Protein AF-A0A8T6V3P3-F1 (afdb_monomer)

Foldseek 3Di:
DDDPDPPFPWDWDKDWDDDPPDAIKIWIWIGDDPVLIDIDMDSDPVVVVVCVVVVVVVSVVVVVVVPDPVPPPPDD

Structure (mmCIF, N/CA/C/O backbone):
data_AF-A0A8T6V3P3-F1
#
_entry.id   AF-A0A8T6V3P3-F1
#
loop_
_atom_site.group_PDB
_atom_site.id
_atom_site.type_symbol
_atom_site.label_atom_id
_atom_site.label_alt_id
_atom_site.label_comp_id
_atom_site.label_asym_id
_atom_site.label_entity_id
_atom_site.label_seq_id
_atom_site.pdbx_PDB_ins_code
_atom_site.Cartn_x
_atom_site.Cartn_y
_atom_site.Cartn_z
_atom_site.occupancy
_atom_site.B_iso_or_equiv
_atom_site.auth_seq_id
_atom_site.auth_comp_id
_atom_site.auth_asym_id
_atom_site.auth_atom_id
_atom_site.pdbx_PDB_model_num
ATOM 1 N N . MET A 1 1 ? 29.638 0.689 -20.630 1.00 47.12 1 MET A N 1
ATOM 2 C CA . MET A 1 1 ? 28.287 0.474 -21.193 1.00 47.12 1 MET A CA 1
ATOM 3 C C . MET A 1 1 ? 27.804 -0.892 -20.745 1.00 47.12 1 MET A C 1
ATOM 5 O O . MET A 1 1 ? 28.642 -1.776 -20.654 1.00 47.12 1 MET A O 1
ATOM 9 N N . HIS A 1 2 ? 26.496 -1.006 -20.496 1.00 33.00 2 HIS A N 1
ATOM 10 C CA . HIS A 1 2 ? 25.751 -2.089 -19.831 1.00 33.00 2 HIS A CA 1
ATOM 11 C C . HIS A 1 2 ? 25.646 -1.951 -18.307 1.00 33.00 2 HIS A C 1
ATOM 13 O O . HIS A 1 2 ? 26.442 -2.479 -17.542 1.00 33.00 2 HIS A O 1
ATOM 19 N N . SER A 1 3 ? 24.633 -1.179 -17.905 1.00 34.91 3 SER A N 1
ATOM 20 C CA . SER A 1 3 ? 24.092 -1.111 -16.551 1.00 34.91 3 SER A CA 1
ATOM 21 C C . SER A 1 3 ? 23.367 -2.423 -16.268 1.00 34.91 3 SER A C 1
ATOM 23 O O . SER A 1 3 ? 22.252 -2.641 -16.739 1.00 34.91 3 SER A O 1
ATOM 25 N N . GLU A 1 4 ? 24.037 -3.325 -15.565 1.00 40.34 4 GLU A N 1
ATOM 26 C CA . GLU A 1 4 ? 23.443 -4.566 -15.090 1.00 40.34 4 GLU A CA 1
ATOM 27 C C . GLU A 1 4 ? 22.324 -4.256 -14.083 1.00 40.34 4 GLU A C 1
ATOM 29 O O . GLU A 1 4 ? 22.543 -3.620 -13.056 1.00 40.34 4 GLU A O 1
ATOM 34 N N . SER A 1 5 ? 21.120 -4.743 -14.395 1.00 40.56 5 SER A N 1
ATOM 35 C CA . SER A 1 5 ? 20.119 -5.179 -13.420 1.00 40.56 5 SER A CA 1
ATOM 36 C C . SER A 1 5 ? 19.662 -4.140 -12.379 1.00 40.56 5 SER A C 1
ATOM 38 O O . SER A 1 5 ? 19.824 -4.342 -11.174 1.00 40.56 5 SER A O 1
ATOM 40 N N . SER A 1 6 ? 18.947 -3.092 -12.806 1.00 44.81 6 SER A N 1
ATOM 41 C CA . SER A 1 6 ? 17.909 -2.513 -11.933 1.00 44.81 6 SER A CA 1
ATOM 42 C C . SER A 1 6 ? 16.718 -3.466 -11.902 1.00 44.81 6 SER A C 1
ATOM 44 O O . SER A 1 6 ? 15.682 -3.201 -12.493 1.00 44.81 6 SER A O 1
ATOM 46 N N . LEU A 1 7 ? 16.875 -4.606 -11.229 1.00 47.88 7 LEU A N 1
ATOM 47 C CA . LEU A 1 7 ? 15.724 -5.351 -10.736 1.00 47.88 7 LEU A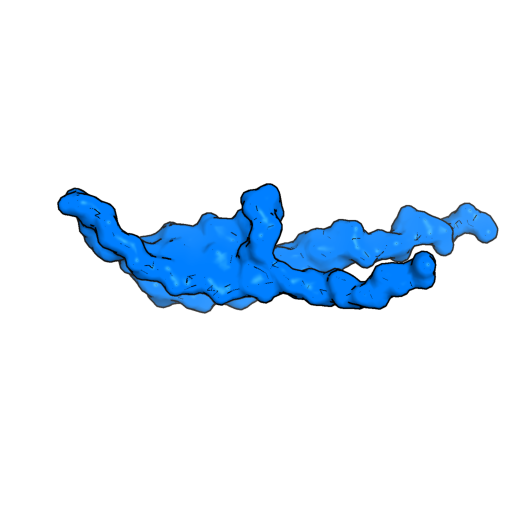 CA 1
ATOM 48 C C . LEU A 1 7 ? 15.041 -4.444 -9.710 1.00 47.88 7 LEU A C 1
ATOM 50 O O . LEU A 1 7 ? 15.443 -4.403 -8.553 1.00 47.88 7 LEU A O 1
ATOM 54 N N . LEU A 1 8 ? 14.096 -3.638 -10.198 1.00 58.22 8 LEU A N 1
ATOM 55 C CA . LEU A 1 8 ? 12.929 -3.106 -9.502 1.00 58.22 8 LEU A CA 1
ATOM 56 C C . LEU A 1 8 ? 13.082 -3.064 -7.975 1.00 58.22 8 LEU A C 1
ATOM 58 O O . LEU A 1 8 ? 12.558 -3.920 -7.260 1.00 58.22 8 LEU A O 1
ATOM 62 N N . ASN A 1 9 ? 13.790 -2.055 -7.458 1.00 62.19 9 ASN A N 1
ATOM 63 C CA . ASN A 1 9 ? 13.818 -1.784 -6.022 1.00 62.19 9 ASN A CA 1
ATOM 64 C C . ASN A 1 9 ? 12.414 -1.341 -5.583 1.00 62.19 9 ASN A C 1
ATOM 66 O O . ASN A 1 9 ? 12.110 -0.153 -5.541 1.00 62.19 9 AS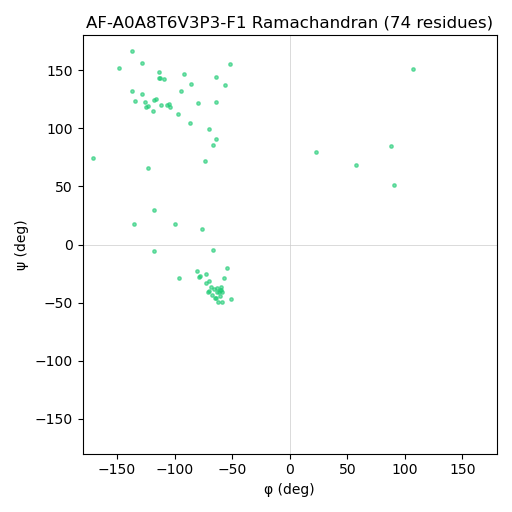N A O 1
ATOM 70 N N . THR A 1 10 ? 11.538 -2.292 -5.274 1.00 69.56 10 THR A N 1
ATOM 71 C CA . THR A 1 10 ? 10.210 -2.035 -4.716 1.00 69.56 10 THR A CA 1
ATOM 72 C C . THR A 1 10 ? 10.287 -2.204 -3.205 1.00 69.56 10 THR A C 1
ATOM 74 O O . THR A 1 10 ? 10.508 -3.303 -2.705 1.00 69.56 10 THR A O 1
ATOM 77 N N . SER A 1 11 ? 10.122 -1.110 -2.461 1.00 82.81 11 SER A N 1
ATOM 78 C CA . SER A 1 11 ? 10.004 -1.141 -1.002 1.00 82.81 11 SER A CA 1
ATOM 79 C C . SER A 1 11 ? 8.546 -1.246 -0.588 1.00 82.81 11 SER A C 1
ATOM 81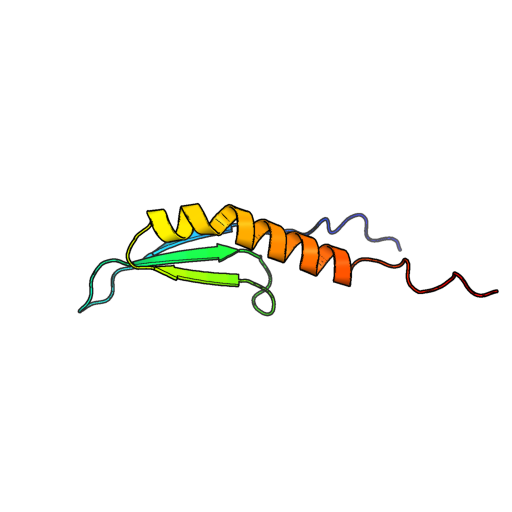 O O . SER A 1 11 ? 7.679 -0.662 -1.235 1.00 82.81 11 SER A O 1
ATOM 83 N N . ILE A 1 12 ? 8.286 -1.926 0.523 1.00 86.75 12 ILE A N 1
ATOM 84 C CA . ILE A 1 12 ? 6.983 -1.922 1.186 1.00 86.75 12 ILE A CA 1
ATOM 85 C C . ILE A 1 12 ? 7.192 -1.335 2.577 1.00 86.75 12 ILE A C 1
ATOM 87 O O . ILE A 1 12 ? 8.022 -1.829 3.339 1.00 86.75 12 ILE A O 1
ATOM 91 N N . GLU A 1 13 ? 6.456 -0.282 2.911 1.00 90.44 13 GLU A N 1
ATOM 92 C CA . GLU A 1 13 ? 6.531 0.385 4.207 1.00 90.44 13 GLU A CA 1
ATOM 93 C C . GLU A 1 13 ? 5.129 0.521 4.810 1.00 90.44 13 GLU A C 1
ATOM 95 O O . GLU A 1 13 ? 4.212 1.019 4.162 1.00 90.44 13 GLU A O 1
ATOM 100 N N . LEU A 1 14 ? 4.965 0.099 6.065 1.00 91.25 14 LEU A N 1
ATOM 101 C CA . LEU A 1 14 ? 3.730 0.260 6.829 1.00 91.25 14 LEU A CA 1
ATOM 102 C C . LEU A 1 14 ? 3.964 1.260 7.963 1.00 91.25 14 LEU A C 1
ATOM 104 O O . LEU A 1 14 ? 4.794 1.032 8.843 1.00 91.25 14 LEU A O 1
ATOM 108 N N . LYS A 1 15 ? 3.206 2.357 7.964 1.00 93.31 15 LYS A N 1
ATOM 109 C CA . LYS A 1 15 ? 3.242 3.399 8.997 1.00 93.31 15 LYS A CA 1
ATOM 110 C C . LYS A 1 15 ? 1.945 3.421 9.777 1.00 93.31 15 LYS A C 1
ATOM 112 O O . LYS A 1 15 ? 0.870 3.273 9.210 1.00 93.31 15 LYS A O 1
ATOM 117 N N . LYS A 1 16 ? 2.054 3.679 11.075 1.00 92.12 16 LYS A N 1
ATOM 118 C CA . LYS A 1 16 ? 0.928 4.020 11.943 1.00 92.12 16 LYS A CA 1
ATOM 119 C C . LYS A 1 16 ? 0.979 5.520 12.207 1.00 92.12 16 LYS A C 1
ATOM 121 O O . LYS A 1 16 ? 1.951 5.995 12.792 1.00 92.12 16 LYS A O 1
ATOM 126 N N . GLU A 1 17 ? -0.040 6.261 11.799 1.00 90.75 17 GLU A N 1
ATOM 127 C CA . GLU A 1 17 ? -0.120 7.708 12.000 1.00 90.75 17 GLU A CA 1
ATOM 128 C C . GLU A 1 17 ? -1.259 8.060 12.968 1.00 90.75 17 GLU A C 1
ATOM 130 O O . GLU A 1 17 ? -2.256 7.348 13.093 1.00 90.75 17 GLU A O 1
ATOM 135 N N . HIS A 1 18 ? -1.057 9.142 13.720 1.00 85.38 18 HIS A N 1
ATOM 136 C CA . HIS A 1 18 ? -2.021 9.649 14.694 1.00 85.38 18 HIS A CA 1
ATOM 137 C C . HIS A 1 18 ? -2.420 11.051 14.251 1.00 85.38 18 HIS A C 1
ATOM 139 O O . HIS A 1 18 ? -1.580 11.953 14.223 1.00 85.38 18 HIS A O 1
ATOM 145 N N . LEU A 1 19 ? -3.688 11.236 13.893 1.00 80.50 19 LEU A N 1
ATOM 146 C CA . LEU A 1 19 ? -4.219 12.564 13.613 1.00 80.50 19 LEU A CA 1
ATOM 147 C C . LEU A 1 19 ? -4.669 13.208 14.932 1.00 80.50 19 LEU A C 1
ATOM 149 O O . LEU A 1 19 ? -5.305 12.533 15.741 1.00 80.50 19 LEU A O 1
ATOM 153 N N . PRO A 1 20 ? -4.400 14.509 15.155 1.00 71.62 20 PRO A N 1
ATOM 154 C CA . PRO A 1 20 ? -4.687 15.186 16.425 1.00 71.62 20 PRO A CA 1
ATOM 155 C C . PRO A 1 20 ? -6.146 15.081 16.901 1.00 71.62 20 PRO A C 1
ATOM 157 O O . PRO A 1 20 ? -6.412 15.274 18.086 1.00 71.62 20 PRO A O 1
ATOM 160 N N . HIS A 1 21 ? -7.087 14.788 15.995 1.00 72.12 21 HIS A N 1
ATOM 161 C CA . HIS A 1 21 ? -8.533 14.756 16.246 1.00 72.12 21 HIS A CA 1
ATOM 162 C C . HIS A 1 21 ? -9.251 13.535 15.636 1.00 72.12 21 HIS A C 1
ATOM 164 O O . HIS A 1 21 ? -10.467 13.575 15.467 1.00 72.12 21 HIS A O 1
ATOM 170 N N . GLN A 1 22 ? -8.534 12.464 15.277 1.00 62.53 22 GLN A N 1
ATOM 171 C CA . GLN A 1 22 ? -9.143 11.253 14.705 1.00 62.53 22 GLN A CA 1
ATOM 172 C C . GLN A 1 22 ? -8.548 9.971 15.294 1.00 62.53 22 GLN A C 1
ATOM 174 O O . GLN A 1 22 ? -7.504 9.989 15.948 1.00 62.53 22 GLN A O 1
ATOM 179 N N . ASN A 1 23 ? -9.240 8.858 15.027 1.00 76.31 23 ASN A N 1
ATOM 180 C CA . ASN A 1 23 ? -8.732 7.508 15.232 1.00 76.31 23 ASN A CA 1
ATOM 181 C C . ASN A 1 23 ? -7.361 7.319 14.562 1.00 76.31 23 ASN A C 1
ATOM 183 O O . ASN A 1 23 ? -6.985 8.006 13.610 1.00 76.31 23 ASN A O 1
ATOM 187 N N . ILE A 1 24 ? -6.610 6.360 15.094 1.00 85.31 24 ILE A N 1
ATOM 188 C CA . ILE A 1 24 ? -5.379 5.854 14.490 1.00 85.31 24 ILE A CA 1
ATOM 189 C C . ILE A 1 24 ? -5.693 5.371 13.071 1.00 85.31 24 ILE A C 1
ATOM 191 O O . ILE A 1 24 ? -6.676 4.662 12.875 1.00 85.31 24 ILE A O 1
ATOM 195 N N . TYR A 1 25 ? -4.821 5.684 12.118 1.00 90.00 25 TYR A N 1
ATOM 196 C CA . TYR A 1 25 ? -4.861 5.087 10.787 1.00 90.00 25 TYR A CA 1
ATOM 197 C C . TYR A 1 25 ? -3.494 4.534 10.413 1.00 90.00 25 TYR A C 1
ATOM 199 O O . TYR A 1 25 ? -2.441 4.923 10.932 1.00 90.00 25 TYR A O 1
ATOM 207 N N . TYR A 1 26 ? -3.535 3.584 9.501 1.00 91.88 26 TYR A N 1
ATOM 208 C CA . TYR A 1 26 ? -2.394 2.890 8.956 1.00 91.88 26 TYR A CA 1
ATOM 209 C C . TYR A 1 26 ? -2.196 3.349 7.517 1.00 91.88 26 TYR A C 1
ATOM 211 O O . TYR A 1 26 ? -3.156 3.602 6.794 1.00 91.88 26 TYR A O 1
ATOM 219 N N . LYS A 1 27 ? -0.939 3.488 7.107 1.00 91.62 27 LYS A N 1
ATOM 220 C CA . LYS A 1 27 ? -0.536 3.876 5.759 1.00 91.62 27 LYS A CA 1
ATOM 221 C C . LYS A 1 27 ?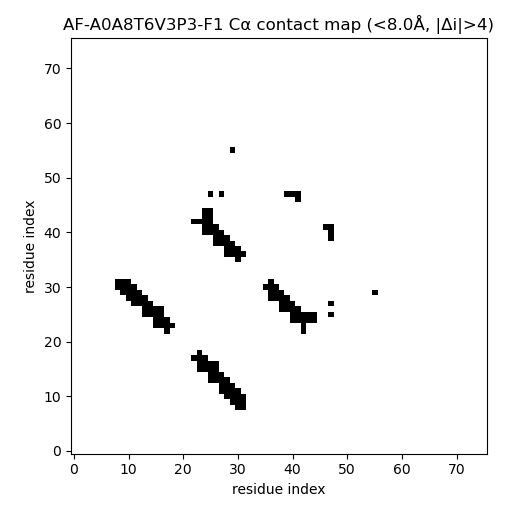 0.412 2.822 5.214 1.00 91.62 27 LYS A C 1
ATOM 223 O O . LYS A 1 27 ? 1.481 2.618 5.782 1.00 91.62 27 LYS A O 1
ATOM 228 N N . LEU A 1 28 ? 0.024 2.173 4.127 1.00 90.56 28 LEU A N 1
ATOM 229 C CA . LEU A 1 28 ? 0.823 1.184 3.416 1.00 90.56 28 LEU A CA 1
ATOM 230 C C . LEU A 1 28 ? 1.363 1.821 2.130 1.00 90.56 28 LEU A C 1
ATOM 232 O O . LEU A 1 28 ? 0.595 2.306 1.304 1.00 90.56 28 LEU A O 1
ATOM 236 N N . ILE A 1 29 ? 2.684 1.855 1.985 1.00 88.31 29 ILE A N 1
ATOM 237 C CA . ILE A 1 29 ? 3.403 2.480 0.871 1.00 88.31 29 ILE A CA 1
ATOM 238 C C . ILE A 1 29 ? 4.139 1.379 0.114 1.00 88.31 29 ILE A C 1
ATOM 240 O O . ILE A 1 29 ? 4.915 0.642 0.717 1.00 88.31 29 ILE A O 1
ATOM 244 N N . ILE A 1 30 ? 3.907 1.267 -1.192 1.00 86.69 30 ILE A N 1
ATOM 245 C CA . ILE A 1 30 ? 4.506 0.243 -2.054 1.00 86.69 30 ILE A CA 1
ATOM 246 C C . ILE A 1 30 ? 5.192 0.938 -3.231 1.00 86.69 30 ILE A C 1
ATOM 248 O O . ILE A 1 30 ? 4.548 1.670 -3.979 1.00 86.69 30 ILE A O 1
ATOM 252 N N . GLY A 1 31 ? 6.489 0.694 -3.402 1.00 79.31 31 GLY A N 1
ATOM 253 C CA . GLY A 1 31 ? 7.343 1.351 -4.394 1.00 79.31 31 GLY A CA 1
ATOM 254 C C . GLY A 1 31 ? 8.304 2.364 -3.767 1.00 79.31 31 GLY A C 1
ATOM 255 O O . GLY A 1 31 ? 8.034 2.932 -2.709 1.00 79.31 31 GLY A O 1
ATOM 256 N N . THR A 1 32 ? 9.454 2.560 -4.413 1.00 76.75 32 THR A N 1
ATOM 257 C CA . THR A 1 32 ? 10.491 3.519 -3.986 1.00 76.75 32 THR A CA 1
ATOM 258 C C . THR A 1 32 ? 10.387 4.865 -4.703 1.00 76.75 32 THR A C 1
ATOM 260 O O . THR A 1 32 ? 10.740 5.891 -4.123 1.00 76.75 32 THR A O 1
ATOM 263 N N . ASP A 1 33 ? 9.879 4.874 -5.935 1.00 79.56 33 ASP A N 1
ATOM 264 C CA . ASP A 1 33 ? 9.719 6.072 -6.755 1.00 79.56 33 ASP A CA 1
ATOM 265 C C . ASP A 1 33 ? 8.454 6.863 -6.347 1.00 79.56 33 ASP A C 1
ATOM 267 O O . ASP A 1 33 ? 7.347 6.320 -6.381 1.00 79.56 33 ASP A O 1
ATOM 271 N N . PRO A 1 34 ? 8.577 8.145 -5.949 1.00 78.38 34 PRO A N 1
ATOM 272 C CA . PRO A 1 34 ? 7.443 8.991 -5.590 1.00 78.38 34 PRO A CA 1
ATOM 273 C C . PRO A 1 34 ? 6.373 9.148 -6.674 1.00 78.38 34 PRO A C 1
ATOM 275 O O . PRO A 1 34 ? 5.219 9.376 -6.309 1.00 78.38 34 PRO A O 1
ATOM 278 N N . GLU A 1 35 ? 6.737 9.058 -7.957 1.00 77.31 35 GLU A N 1
ATOM 279 C CA . GLU A 1 35 ? 5.813 9.258 -9.082 1.00 77.31 35 GLU A CA 1
ATOM 280 C C . GLU A 1 35 ? 4.944 8.024 -9.346 1.00 77.31 35 GLU A C 1
ATOM 282 O O . GLU A 1 35 ? 3.811 8.148 -9.811 1.00 77.31 35 GLU A O 1
ATOM 287 N N . THR A 1 36 ? 5.450 6.836 -9.007 1.00 74.25 36 THR A N 1
ATOM 288 C CA . THR A 1 36 ? 4.807 5.549 -9.315 1.00 74.25 36 THR A CA 1
ATOM 289 C C . THR A 1 36 ? 4.418 4.733 -8.082 1.00 74.25 36 THR A C 1
ATOM 291 O O . THR A 1 36 ? 3.757 3.700 -8.211 1.00 74.25 36 THR A O 1
ATOM 294 N N . ARG A 1 37 ? 4.782 5.179 -6.871 1.00 81.94 37 ARG A N 1
ATOM 295 C CA . ARG A 1 37 ? 4.414 4.488 -5.628 1.00 81.94 37 ARG A CA 1
ATOM 296 C C . ARG A 1 37 ? 2.906 4.481 -5.395 1.00 81.94 37 ARG A C 1
ATOM 298 O O . ARG A 1 37 ? 2.206 5.473 -5.593 1.00 81.94 37 ARG A O 1
ATOM 305 N N . VAL A 1 38 ? 2.432 3.375 -4.841 1.00 84.19 38 VAL A N 1
ATOM 306 C CA . VAL A 1 38 ? 1.058 3.217 -4.369 1.00 84.19 38 VAL A CA 1
ATOM 307 C C . VAL A 1 38 ? 1.015 3.532 -2.878 1.00 84.19 38 VAL A C 1
ATOM 309 O O . VAL A 1 38 ? 1.836 3.033 -2.108 1.00 84.19 38 VAL A O 1
ATOM 312 N N . VAL A 1 39 ? 0.059 4.364 -2.464 1.00 88.25 39 VAL 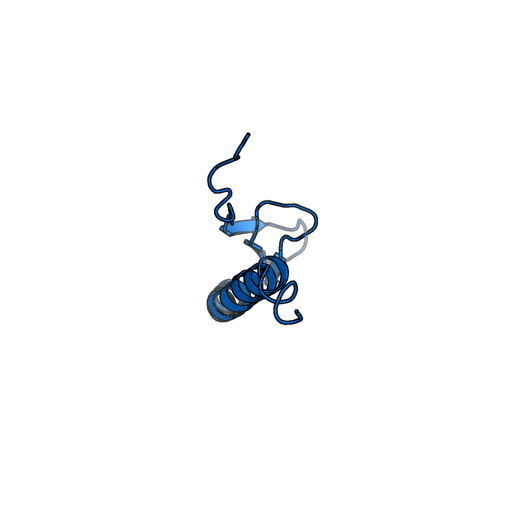A N 1
ATOM 313 C CA . VAL A 1 39 ? -0.177 4.703 -1.056 1.00 88.25 39 VAL A CA 1
ATOM 314 C C . VAL A 1 39 ? -1.619 4.364 -0.709 1.00 88.25 39 VAL A C 1
ATOM 316 O O . VAL A 1 39 ? -2.543 4.925 -1.290 1.00 88.25 39 VAL A O 1
ATOM 319 N N . LEU A 1 40 ? -1.797 3.463 0.250 1.00 87.88 40 LEU A N 1
ATOM 320 C CA . LEU A 1 40 ? -3.093 3.059 0.785 1.00 87.88 40 LEU A CA 1
ATOM 321 C C . LEU A 1 40 ? -3.197 3.513 2.234 1.00 87.88 40 LEU A C 1
ATOM 323 O O . LEU A 1 40 ? -2.208 3.483 2.968 1.00 87.88 40 LEU A O 1
ATOM 327 N N . THR A 1 41 ? -4.388 3.924 2.652 1.00 89.88 41 THR A N 1
ATOM 328 C CA . THR A 1 41 ? -4.650 4.358 4.024 1.00 89.88 41 THR A CA 1
ATOM 329 C C . THR A 1 41 ? -5.966 3.792 4.512 1.00 89.88 41 THR A C 1
ATOM 331 O O . THR A 1 41 ? -6.966 3.941 3.816 1.00 89.88 41 THR A O 1
ATOM 334 N N . ASP A 1 42 ? -5.966 3.213 5.708 1.00 90.25 42 ASP A N 1
ATOM 335 C CA . ASP A 1 42 ? -7.176 2.696 6.349 1.00 90.25 42 ASP A CA 1
ATOM 336 C C . ASP A 1 42 ? -7.071 2.817 7.874 1.00 90.25 42 ASP A C 1
ATOM 338 O O . ASP A 1 42 ? -5.980 2.798 8.448 1.00 90.25 42 ASP A O 1
ATOM 342 N N . GLU A 1 43 ? -8.210 2.941 8.540 1.00 90.94 43 GLU A N 1
ATOM 343 C CA . GLU A 1 43 ? -8.325 2.915 10.001 1.00 90.94 43 GLU A CA 1
ATOM 344 C C . GLU A 1 43 ? -8.122 1.497 10.576 1.00 90.94 43 GLU A C 1
ATOM 346 O O . GLU A 1 43 ? -7.630 1.340 11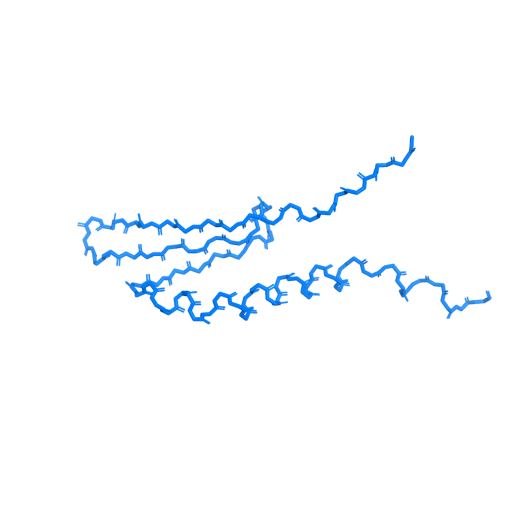.697 1.00 90.94 43 GLU A O 1
ATOM 351 N N . HIS A 1 44 ? -8.391 0.457 9.783 1.00 90.81 44 HIS A N 1
ATOM 352 C CA . HIS A 1 44 ? -8.205 -0.946 10.132 1.00 90.81 44 HIS A CA 1
ATOM 353 C C . HIS A 1 44 ? -6.994 -1.540 9.403 1.00 90.81 44 HIS A C 1
ATOM 355 O O . HIS A 1 44 ? -6.945 -1.636 8.177 1.00 90.81 44 HIS A O 1
ATOM 361 N N . LEU A 1 45 ? -6.016 -2.020 10.176 1.00 89.06 45 LEU A N 1
ATOM 362 C CA . LEU A 1 45 ? -4.820 -2.669 9.631 1.00 89.06 45 LEU A CA 1
ATOM 363 C C . LEU A 1 45 ? -5.158 -3.916 8.796 1.00 89.06 45 LEU A C 1
ATOM 365 O O . LEU A 1 45 ? -4.507 -4.180 7.789 1.00 89.06 45 LEU A O 1
ATOM 369 N N . GLU A 1 46 ? -6.170 -4.678 9.209 1.00 91.19 46 GLU A N 1
ATOM 370 C CA . GLU A 1 46 ? -6.577 -5.921 8.545 1.00 91.19 46 GLU A CA 1
ATOM 371 C C . GLU A 1 46 ? -7.009 -5.687 7.095 1.00 91.19 46 GLU A C 1
ATOM 373 O O . GLU A 1 46 ? -6.631 -6.465 6.223 1.00 91.19 46 GLU A O 1
ATOM 378 N N . THR A 1 47 ? -7.715 -4.586 6.817 1.00 88.62 47 THR A N 1
ATOM 379 C CA . THR A 1 47 ? -8.109 -4.199 5.456 1.00 88.62 47 THR A CA 1
ATOM 380 C C . THR A 1 47 ? -6.879 -4.032 4.565 1.00 88.62 47 THR A C 1
ATOM 382 O O . THR A 1 47 ? -6.781 -4.661 3.514 1.00 88.62 47 THR A O 1
ATOM 385 N N . LEU A 1 48 ? -5.873 -3.285 5.034 1.00 88.12 48 LEU A N 1
ATOM 386 C CA . LEU A 1 48 ? -4.636 -3.064 4.276 1.00 88.12 48 LEU A CA 1
ATOM 387 C C . LEU A 1 48 ? -3.854 -4.356 4.025 1.00 88.12 48 LEU A C 1
ATOM 389 O O . LEU A 1 48 ? -3.260 -4.517 2.961 1.00 88.12 48 LEU A O 1
ATOM 393 N N . LEU A 1 49 ? -3.823 -5.270 4.997 1.00 88.12 49 LEU A N 1
ATOM 394 C CA . LEU A 1 49 ? -3.117 -6.546 4.855 1.00 88.12 49 LEU A CA 1
ATOM 395 C C . LEU A 1 49 ? -3.849 -7.515 3.920 1.00 88.12 49 LEU A C 1
ATOM 397 O O . LEU A 1 49 ? -3.187 -8.262 3.200 1.00 88.12 49 LEU A O 1
ATOM 401 N N . ASN A 1 50 ? -5.183 -7.483 3.899 1.00 90.12 50 ASN A N 1
ATOM 402 C CA . ASN A 1 50 ? -5.992 -8.280 2.978 1.00 90.12 50 ASN A CA 1
ATOM 403 C C . ASN A 1 50 ? -5.843 -7.807 1.526 1.00 90.12 50 ASN A C 1
ATOM 405 O O . ASN A 1 50 ? -5.786 -8.638 0.621 1.00 90.12 50 ASN A O 1
ATOM 409 N N . ASP A 1 51 ? -5.712 -6.496 1.309 1.00 82.44 51 ASP A N 1
ATOM 410 C CA . ASP A 1 51 ? -5.557 -5.910 -0.027 1.00 82.44 51 ASP A CA 1
ATOM 411 C C . ASP A 1 51 ? -4.117 -6.006 -0.565 1.00 82.44 51 ASP A C 1
ATOM 413 O O . ASP A 1 51 ? -3.889 -5.986 -1.780 1.00 82.44 51 ASP A O 1
ATOM 417 N N . LEU A 1 52 ? -3.126 -6.147 0.324 1.00 83.56 52 LEU A N 1
ATOM 418 C CA . LEU A 1 52 ? -1.701 -6.148 -0.017 1.00 83.56 52 LEU A CA 1
ATOM 419 C C . LEU A 1 52 ? -1.327 -7.131 -1.151 1.00 83.56 52 LEU A C 1
ATOM 421 O O . LEU A 1 52 ? -0.634 -6.697 -2.075 1.00 83.56 52 LEU A O 1
ATOM 425 N N . PRO A 1 53 ? -1.767 -8.408 -1.174 1.00 84.38 53 PRO A N 1
ATOM 426 C CA . PRO A 1 53 ? -1.419 -9.335 -2.255 1.00 84.38 53 PRO A CA 1
ATOM 427 C C . PRO A 1 53 ? -1.909 -8.875 -3.634 1.00 84.38 53 PRO A C 1
ATOM 429 O O . PRO A 1 53 ? -1.179 -8.982 -4.622 1.00 84.38 53 PRO A O 1
ATOM 432 N N . GLN A 1 54 ? -3.127 -8.331 -3.710 1.00 83.12 54 GLN A N 1
ATOM 433 C CA . GLN A 1 54 ? -3.716 -7.855 -4.964 1.00 83.12 54 GLN A CA 1
ATOM 434 C C . GLN A 1 54 ? -3.002 -6.597 -5.467 1.00 83.12 54 GLN A C 1
ATOM 436 O O . GLN A 1 54 ? -2.730 -6.454 -6.663 1.00 83.12 54 GLN A O 1
ATOM 441 N N . VAL A 1 55 ? -2.653 -5.699 -4.549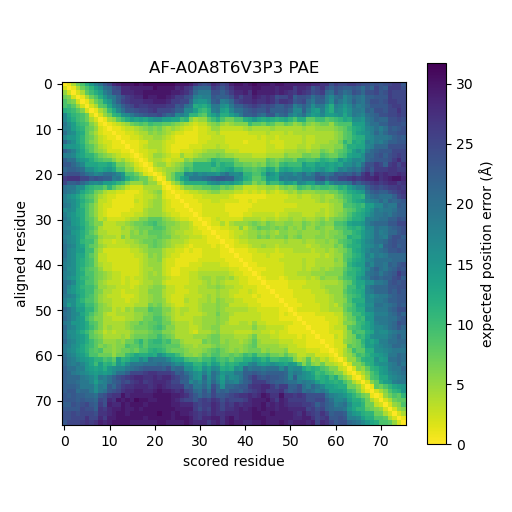 1.00 79.00 55 VAL A N 1
ATOM 442 C CA . VAL A 1 55 ? -1.938 -4.463 -4.870 1.00 79.00 55 VAL A CA 1
ATOM 443 C C . VAL A 1 55 ? -0.518 -4.779 -5.337 1.00 79.00 55 VAL A C 1
ATOM 445 O O . VAL A 1 55 ? -0.091 -4.259 -6.365 1.00 79.00 55 VAL A O 1
ATOM 448 N N . LEU A 1 56 ? 0.186 -5.696 -4.666 1.00 78.12 56 LEU A N 1
ATOM 449 C CA . LEU A 1 56 ? 1.502 -6.167 -5.107 1.00 78.12 56 LEU A CA 1
ATOM 450 C C . LEU A 1 56 ? 1.442 -6.821 -6.486 1.00 78.12 56 LEU A C 1
ATOM 452 O O . LEU A 1 56 ? 2.271 -6.511 -7.336 1.00 78.12 56 LEU A O 1
ATOM 456 N N . SER A 1 57 ? 0.441 -7.668 -6.742 1.00 80.06 57 SER A N 1
ATOM 457 C CA . SER A 1 57 ? 0.241 -8.260 -8.068 1.00 80.06 57 SER A CA 1
ATOM 458 C C . SER A 1 57 ? 0.030 -7.189 -9.141 1.00 80.06 57 SER A C 1
ATOM 460 O O . SER A 1 57 ? 0.616 -7.279 -10.216 1.00 80.06 57 SER A O 1
ATOM 462 N N . THR A 1 58 ? -0.741 -6.143 -8.833 1.00 75.44 58 THR A N 1
ATOM 463 C CA . THR A 1 58 ? -0.985 -5.019 -9.749 1.00 75.44 58 THR A CA 1
ATOM 464 C C . THR A 1 58 ? 0.295 -4.237 -10.037 1.00 75.44 58 THR A C 1
ATOM 466 O O . THR A 1 58 ? 0.584 -3.951 -11.195 1.00 75.44 58 THR A O 1
ATOM 469 N N . VAL A 1 59 ? 1.087 -3.921 -9.008 1.00 71.06 59 VAL A N 1
ATOM 470 C CA . VAL A 1 59 ? 2.356 -3.189 -9.154 1.00 71.06 59 VAL A CA 1
ATOM 471 C C . VAL A 1 59 ? 3.361 -3.999 -9.974 1.00 71.06 59 VAL A C 1
ATOM 473 O O . VAL A 1 59 ? 3.931 -3.469 -10.925 1.00 71.06 59 VAL A O 1
ATOM 476 N N . ILE A 1 60 ? 3.515 -5.292 -9.671 1.00 70.88 60 ILE A N 1
ATOM 477 C CA . ILE A 1 60 ? 4.409 -6.195 -10.407 1.00 70.88 60 ILE A CA 1
ATOM 478 C C . ILE A 1 60 ? 3.964 -6.311 -11.869 1.00 70.88 60 ILE A C 1
ATOM 480 O O . ILE A 1 60 ? 4.778 -6.128 -12.767 1.00 70.88 60 ILE A O 1
ATOM 484 N N . HIS A 1 61 ? 2.680 -6.564 -12.141 1.00 65.88 61 HIS A N 1
ATOM 485 C CA . HIS A 1 61 ? 2.190 -6.688 -13.518 1.00 65.88 61 HIS A CA 1
ATOM 486 C C . HIS A 1 61 ? 2.279 -5.378 -14.307 1.00 65.88 61 HIS A C 1
ATOM 488 O O . HIS A 1 61 ? 2.620 -5.405 -15.485 1.00 65.88 61 HIS A O 1
ATOM 494 N N . SER A 1 62 ? 2.000 -4.237 -13.676 1.00 62.94 62 SER A N 1
ATOM 495 C CA . SER A 1 62 ? 2.109 -2.920 -14.313 1.00 62.94 62 SER A CA 1
ATOM 496 C C . SER A 1 62 ? 3.553 -2.616 -14.727 1.00 62.94 62 SER A C 1
ATOM 498 O O . SER A 1 62 ? 3.793 -2.151 -15.838 1.00 62.94 62 SER A O 1
ATOM 500 N N . GLN A 1 63 ? 4.526 -2.960 -13.879 1.00 56.75 63 GLN A N 1
ATOM 501 C CA . GLN A 1 63 ? 5.948 -2.813 -14.196 1.00 56.75 63 GLN A CA 1
ATOM 502 C C . GLN A 1 63 ? 6.406 -3.820 -15.258 1.00 56.75 63 GLN A C 1
ATOM 504 O O . GLN A 1 63 ? 7.078 -3.424 -16.203 1.00 56.75 63 GLN A O 1
ATOM 509 N N . VAL A 1 64 ? 5.960 -5.081 -15.194 1.00 52.50 64 VAL A N 1
ATOM 510 C CA . VAL A 1 64 ? 6.246 -6.089 -16.233 1.00 52.50 64 VAL A CA 1
ATOM 511 C C . VAL A 1 64 ? 5.708 -5.655 -17.601 1.00 52.50 64 VAL A C 1
ATOM 513 O O . VAL A 1 64 ? 6.395 -5.832 -18.598 1.00 52.50 64 VAL A O 1
ATOM 516 N N . LEU A 1 65 ? 4.524 -5.036 -17.669 1.00 44.47 65 LEU A N 1
ATOM 517 C CA . LEU A 1 65 ? 3.960 -4.521 -18.925 1.00 44.47 65 LEU A CA 1
ATOM 518 C C . LEU A 1 65 ? 4.709 -3.290 -19.463 1.00 44.47 65 LEU A C 1
ATOM 520 O O . LEU A 1 65 ? 4.777 -3.101 -20.676 1.00 44.47 65 LEU A O 1
ATOM 524 N N . MET A 1 66 ? 5.277 -2.455 -18.588 1.00 45.56 66 MET A N 1
ATOM 525 C CA . MET A 1 66 ? 6.122 -1.326 -19.001 1.00 45.56 66 MET A CA 1
ATOM 526 C C . MET A 1 66 ? 7.541 -1.767 -19.393 1.00 45.56 66 MET A C 1
ATOM 528 O O . MET A 1 66 ? 8.164 -1.123 -20.235 1.00 45.56 66 MET A O 1
ATOM 532 N N . GLU A 1 67 ? 8.028 -2.881 -18.838 1.00 42.16 67 GLU A N 1
ATOM 533 C CA . GLU A 1 67 ? 9.347 -3.467 -19.102 1.00 42.16 67 GLU A CA 1
ATOM 534 C C . GLU A 1 67 ? 9.335 -4.642 -20.098 1.00 42.16 67 GLU A C 1
ATOM 536 O O . GLU A 1 67 ? 10.314 -5.382 -20.170 1.00 42.16 67 GLU A O 1
ATOM 541 N N . THR A 1 68 ? 8.291 -4.841 -20.914 1.00 39.28 68 THR A N 1
ATOM 542 C CA . THR A 1 68 ? 8.374 -5.800 -22.034 1.00 39.28 68 THR A CA 1
ATOM 543 C C . THR A 1 68 ? 8.964 -5.147 -23.293 1.00 39.28 68 THR A C 1
ATOM 545 O O . THR A 1 68 ? 8.237 -4.466 -24.019 1.00 39.28 68 THR A O 1
ATOM 548 N N . PRO A 1 69 ? 10.238 -5.408 -23.657 1.00 46.03 69 PRO A N 1
ATOM 549 C CA . PRO A 1 69 ? 10.779 -5.090 -24.982 1.00 46.03 69 PRO A CA 1
ATOM 550 C C . PRO A 1 69 ? 10.155 -5.918 -26.123 1.00 46.03 69 PRO A C 1
ATOM 552 O O . PRO A 1 69 ? 10.434 -5.654 -27.286 1.00 46.03 69 PRO A O 1
ATOM 555 N N . GLN A 1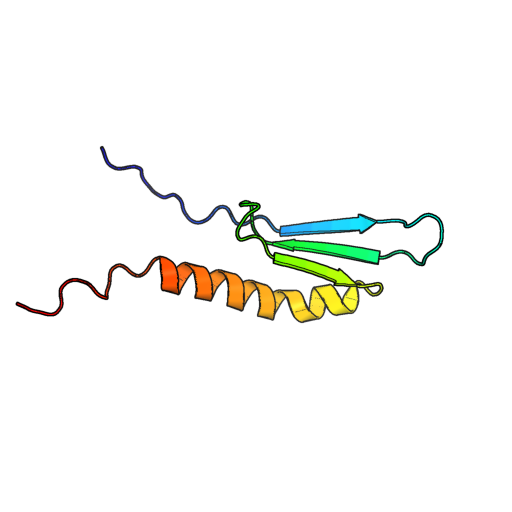 70 ? 9.279 -6.889 -25.842 1.00 41.56 70 GLN A N 1
ATOM 556 C CA . GLN A 1 70 ? 8.756 -7.831 -26.845 1.00 41.56 70 GLN A CA 1
ATOM 557 C C . GLN A 1 70 ? 7.678 -7.281 -27.803 1.00 41.56 70 GLN A C 1
ATOM 559 O O . GLN A 1 70 ? 7.061 -8.056 -28.520 1.00 41.56 70 GLN A O 1
ATOM 564 N N . THR A 1 71 ? 7.452 -5.964 -27.883 1.00 44.53 71 THR A N 1
ATOM 565 C CA . THR A 1 71 ? 6.612 -5.372 -28.958 1.00 44.53 71 THR A CA 1
ATOM 566 C C . THR A 1 71 ? 7.391 -4.412 -29.857 1.00 44.53 71 THR A C 1
ATOM 568 O O . THR A 1 71 ? 6.845 -3.452 -30.398 1.00 44.53 71 THR A O 1
ATOM 571 N N . LYS A 1 72 ? 8.692 -4.643 -30.027 1.00 45.34 72 LYS A N 1
ATOM 572 C CA . LYS A 1 72 ? 9.441 -4.148 -31.182 1.00 45.34 72 LYS A CA 1
ATOM 573 C C . LYS A 1 72 ? 10.300 -5.308 -31.675 1.00 45.34 72 LYS A C 1
ATOM 575 O O . LYS A 1 72 ? 11.066 -5.847 -30.896 1.00 45.34 72 LYS A O 1
ATOM 580 N N . GLU A 1 73 ? 10.137 -5.660 -32.948 1.00 44.31 73 GLU A N 1
ATOM 581 C CA . GLU A 1 73 ? 10.834 -6.739 -33.675 1.00 44.31 73 GLU A CA 1
ATOM 582 C C . GLU A 1 73 ? 10.176 -8.132 -33.668 1.00 44.31 73 GLU A C 1
ATOM 584 O O . GLU A 1 73 ? 10.823 -9.154 -33.483 1.00 44.31 73 GLU A O 1
ATOM 589 N N . GLU A 1 74 ? 8.892 -8.181 -34.029 1.00 46.25 74 GLU A N 1
ATOM 590 C CA . GLU A 1 74 ? 8.374 -9.278 -34.861 1.00 46.25 74 GLU A CA 1
ATOM 591 C C . GLU A 1 74 ? 7.739 -8.663 -36.122 1.00 46.25 74 GLU A C 1
ATOM 593 O O . GLU A 1 74 ? 6.523 -8.604 -36.270 1.00 46.25 74 GLU A O 1
ATOM 598 N N . SER A 1 75 ? 8.562 -8.043 -36.979 1.00 41.41 75 SER A N 1
ATOM 599 C CA . SER A 1 75 ? 8.202 -7.571 -38.332 1.00 41.41 75 SER A CA 1
ATOM 600 C C . SER A 1 75 ? 9.457 -7.125 -39.094 1.00 41.41 75 SER A C 1
ATOM 602 O O . SER A 1 75 ? 9.688 -5.925 -39.196 1.00 41.41 75 SER A O 1
ATOM 604 N N . THR A 1 76 ? 10.277 -8.082 -39.551 1.00 35.62 76 THR A N 1
ATOM 605 C CA . THR A 1 76 ? 10.902 -8.198 -40.899 1.00 35.62 76 THR A CA 1
ATOM 606 C C . THR A 1 76 ? 12.072 -9.165 -40.876 1.00 35.62 76 THR A C 1
ATOM 608 O O . THR A 1 76 ? 12.953 -8.982 -40.010 1.00 35.62 76 THR A O 1
#

Mean predicted aligned error: 11.75 Å

Sequence (76 aa):
MHSESSLLNTSIELKKEHLPHQNIYYKLIIGTDPETRVVLTDEHLETLLNDLPQVLSTVIHSQVLMETPQTKEEST

Nearest PDB structures (foldseek):
  8wwc-assembly1_C  TM=5.453E-01  e=5.404E-01  synthetic construct
  7v6b-assembly1_B  TM=4.488E-01  e=4.864E+00  Drosophila melanogaster
  6cqk-assembly2_B  TM=4.299E-01  e=5.199E+00  Saccharomyces cerevisiae
  5gw0-ass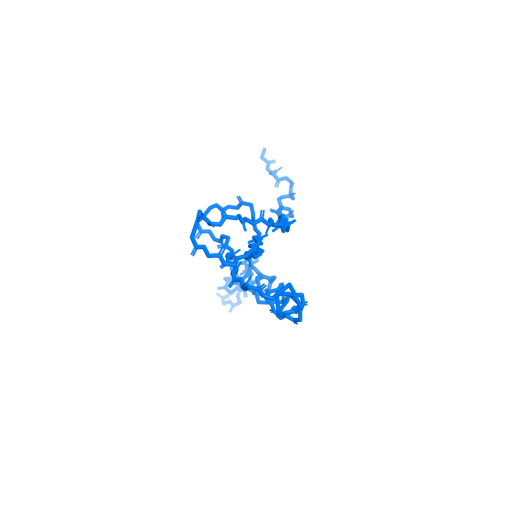embly2_D  TM=3.011E-01  e=2.855E+00  Homo sapiens

Solvent-accessible surface area (backbone atoms only — not comparable to full-atom values): 4891 Å² total; per-residue (Å²): 139,81,87,79,75,85,73,73,74,66,43,77,47,82,44,81,47,76,50,100,88,54,75,56,31,32,37,43,35,40,43,65,50,85,92,76,38,47,78,47,75,39,71,49,63,66,59,58,62,68,46,42,65,61,51,51,52,49,55,52,51,54,49,52,66,73,66,53,71,84,86,67,86,93,82,131

Secondary structure (DSSP, 8-state):
-----------EEEEEE--TTS--EEEEEE-S-TTT-EEEEES-HHHHHHHHHHHHHHHHHHHHHHS-GGGS-S--

Radius of gyration: 17.28 Å; Cα contacts (8 Å, |Δi|>4): 72; chains: 1; bounding box: 37×24×57 Å

pLDDT: mean 71.4, std 19.03, range [33.0, 93.31]